Protein AF-M9RCE3-F1 (afdb_monomer_lite)

Foldseek 3Di:
DDPDDPPPDDDQPLVVVVVCVVVVPDDPPQPQPVVDDNCLLQVQQLLLLQCLPVNLQDPSVPDDPVRSSRSSSNSNVQPSVDLVSLLVSLVVQQVPQPDDDPDDDPCSRNPVVCVCLVPCCVPDNSPPSSVSSVVSRVVD

Structure (mmCIF, N/CA/C/O backbone):
data_AF-M9RCE3-F1
#
_entry.id   AF-M9RCE3-F1
#
loop_
_atom_site.group_PDB
_atom_site.id
_atom_site.type_symbol
_atom_site.label_atom_id
_atom_site.label_alt_id
_atom_site.label_comp_id
_atom_site.label_asym_id
_atom_site.label_entity_id
_atom_site.label_seq_id
_atom_site.pdbx_PDB_ins_code
_atom_site.Cartn_x
_atom_site.Cartn_y
_atom_site.Cartn_z
_atom_site.occupancy
_atom_site.B_iso_or_equiv
_atom_site.auth_seq_id
_atom_site.auth_comp_id
_atom_site.auth_asym_id
_atom_site.auth_atom_id
_atom_site.pdbx_PDB_model_num
ATOM 1 N N . MET A 1 1 ? 9.556 34.150 16.321 1.00 40.72 1 MET A N 1
ATOM 2 C CA . MET A 1 1 ? 8.453 33.804 15.402 1.00 40.72 1 MET A CA 1
ATOM 3 C C . MET A 1 1 ? 9.074 33.419 14.076 1.00 40.72 1 MET A C 1
ATOM 5 O O . MET A 1 1 ? 9.925 34.165 13.617 1.00 40.72 1 MET A O 1
ATOM 9 N N . ALA A 1 2 ? 8.630 32.278 13.542 1.00 43.56 2 ALA A N 1
ATOM 10 C CA . ALA A 1 2 ? 8.939 31.697 12.234 1.00 43.56 2 ALA A CA 1
ATOM 11 C C . ALA A 1 2 ? 10.396 31.255 11.980 1.00 43.56 2 ALA A C 1
ATOM 13 O O . ALA A 1 2 ? 11.145 31.927 11.281 1.00 43.56 2 ALA A O 1
ATOM 14 N N . GLU A 1 3 ? 10.754 30.064 12.472 1.00 39.47 3 GLU A N 1
ATOM 15 C CA . GLU A 1 3 ? 11.666 29.188 11.723 1.00 39.47 3 GLU A CA 1
ATOM 16 C C . GLU A 1 3 ? 10.846 28.554 10.592 1.00 39.47 3 GLU A C 1
ATOM 18 O O . GLU A 1 3 ? 10.012 27.674 10.821 1.00 39.47 3 GLU A O 1
ATOM 23 N N . GLY A 1 4 ? 11.012 29.091 9.383 1.00 43.19 4 GLY A N 1
ATOM 24 C CA . GLY A 1 4 ? 10.560 28.450 8.155 1.00 43.19 4 GLY A CA 1
ATOM 25 C C . GLY A 1 4 ? 11.383 27.186 7.950 1.00 43.19 4 GLY A C 1
ATOM 26 O O . GLY A 1 4 ? 12.608 27.240 7.901 1.00 43.19 4 GLY A O 1
ATOM 27 N N . ARG A 1 5 ? 10.705 26.040 7.918 1.00 46.06 5 ARG A N 1
ATOM 28 C CA . ARG A 1 5 ? 11.307 24.745 7.619 1.00 46.06 5 ARG A CA 1
ATOM 29 C C . ARG A 1 5 ? 11.669 24.705 6.137 1.00 46.06 5 ARG A C 1
ATOM 31 O O . ARG A 1 5 ? 10.815 24.398 5.313 1.00 46.06 5 ARG A O 1
ATOM 38 N N . ASP A 1 6 ? 12.930 24.969 5.830 1.00 41.44 6 ASP A N 1
ATOM 39 C CA . ASP A 1 6 ? 13.546 24.599 4.558 1.00 41.44 6 ASP A CA 1
ATOM 40 C C . ASP A 1 6 ? 13.702 23.068 4.516 1.00 41.44 6 ASP A C 1
ATOM 42 O O . ASP A 1 6 ? 14.731 22.508 4.889 1.00 41.44 6 ASP A O 1
ATOM 46 N N . ALA A 1 7 ? 12.636 22.375 4.118 1.00 48.53 7 ALA A N 1
ATOM 47 C CA . ALA A 1 7 ? 12.685 20.982 3.665 1.00 48.53 7 ALA A CA 1
ATOM 48 C C . ALA A 1 7 ? 12.291 20.862 2.176 1.00 48.53 7 ALA A C 1
ATOM 50 O O . ALA A 1 7 ? 12.003 19.774 1.690 1.00 48.53 7 ALA A O 1
ATOM 51 N N . GLU A 1 8 ? 12.288 21.975 1.436 1.00 51.09 8 GLU A N 1
ATOM 52 C CA . GLU A 1 8 ? 12.125 22.005 -0.021 1.00 51.09 8 GLU A CA 1
ATOM 53 C C . GLU A 1 8 ? 13.481 21.743 -0.691 1.00 51.09 8 GLU A C 1
ATOM 55 O O . GLU A 1 8 ? 14.318 22.638 -0.789 1.00 51.09 8 GLU A O 1
ATOM 60 N N . GLY A 1 9 ? 13.729 20.516 -1.158 1.00 57.34 9 GLY A N 1
ATOM 61 C CA . GLY A 1 9 ? 14.844 20.285 -2.088 1.00 57.34 9 GLY A CA 1
ATOM 62 C C . GLY A 1 9 ? 15.368 18.859 -2.217 1.00 57.34 9 GLY A C 1
ATOM 63 O O . GLY A 1 9 ? 16.069 18.570 -3.185 1.00 57.34 9 GLY A O 1
ATOM 64 N N . ALA A 1 10 ? 15.045 17.954 -1.292 1.00 74.25 10 ALA A N 1
ATOM 65 C CA . ALA A 1 10 ? 15.388 16.545 -1.458 1.00 74.25 10 ALA A CA 1
ATOM 66 C C . ALA A 1 10 ? 14.311 15.853 -2.302 1.00 74.25 10 ALA A C 1
ATOM 68 O O . ALA A 1 10 ? 13.130 15.901 -1.967 1.00 74.25 10 ALA A O 1
ATOM 69 N N . MET A 1 11 ? 14.720 15.219 -3.402 1.00 83.94 11 MET A N 1
ATOM 70 C CA . MET A 1 11 ? 13.821 14.390 -4.203 1.00 83.94 11 MET A CA 1
ATOM 71 C C . MET A 1 11 ? 13.234 13.270 -3.324 1.00 83.94 11 MET A C 1
ATOM 73 O O . MET A 1 11 ? 14.015 12.565 -2.681 1.00 83.94 11 MET A O 1
ATOM 77 N N . PRO A 1 12 ? 11.901 13.080 -3.312 1.00 93.69 12 PRO A N 1
ATOM 78 C CA . PRO A 1 12 ? 11.259 11.960 -2.638 1.00 93.69 12 PRO A CA 1
ATOM 79 C C . PRO A 1 12 ? 11.900 10.613 -2.986 1.00 93.69 12 PRO A C 1
ATOM 81 O O . PRO A 1 12 ? 12.260 10.350 -4.138 1.00 93.69 12 PRO A O 1
ATOM 84 N N . GLU A 1 13 ? 11.999 9.726 -2.001 1.00 93.25 13 GLU A N 1
ATOM 85 C CA . GLU A 1 13 ? 12.669 8.430 -2.157 1.00 93.25 13 GLU A CA 1
ATOM 86 C C . GLU A 1 13 ? 11.939 7.536 -3.169 1.00 93.25 13 GLU A C 1
ATOM 88 O O . GLU A 1 13 ? 12.578 6.801 -3.923 1.00 93.25 13 GLU A O 1
ATOM 93 N N . TYR A 1 14 ? 10.610 7.655 -3.256 1.00 94.69 14 TYR A N 1
ATOM 94 C CA . TYR A 1 14 ? 9.821 6.928 -4.253 1.00 94.69 14 TYR A CA 1
ATOM 95 C C . TYR A 1 14 ? 10.125 7.392 -5.689 1.00 94.69 14 TYR A C 1
ATOM 97 O O . TYR A 1 14 ? 10.139 6.569 -6.602 1.00 94.69 14 TYR A O 1
ATOM 105 N N . LEU A 1 15 ? 10.415 8.687 -5.901 1.00 94.44 15 LEU A N 1
ATOM 106 C CA . LEU A 1 15 ? 10.794 9.216 -7.218 1.00 94.44 15 LEU A CA 1
ATOM 107 C C . LEU A 1 15 ? 12.198 8.775 -7.609 1.00 94.44 15 LEU A C 1
ATOM 109 O O . LEU A 1 15 ? 12.418 8.426 -8.767 1.00 94.44 15 LEU A O 1
ATOM 113 N N . LYS A 1 16 ? 13.126 8.739 -6.647 1.00 91.69 16 LYS A N 1
ATOM 114 C CA . LYS A 1 16 ? 14.465 8.181 -6.860 1.00 91.69 16 LYS A CA 1
ATOM 115 C C . LYS A 1 16 ? 14.379 6.729 -7.329 1.00 91.69 16 LYS A C 1
ATOM 117 O O . LYS A 1 16 ? 14.914 6.383 -8.377 1.00 91.69 16 LYS A O 1
ATOM 122 N N . TRP A 1 17 ? 13.629 5.909 -6.594 1.00 92.50 17 TRP A N 1
ATOM 123 C CA . TRP A 1 17 ? 13.397 4.513 -6.949 1.00 92.50 17 TRP A CA 1
ATOM 124 C C . TRP A 1 17 ? 12.700 4.362 -8.310 1.00 92.50 17 TRP A C 1
ATOM 126 O O . TRP A 1 17 ? 13.087 3.512 -9.110 1.00 92.50 17 TRP A O 1
ATOM 136 N N . LEU A 1 18 ? 11.703 5.202 -8.608 1.00 92.81 18 LEU A N 1
ATOM 137 C CA . LEU A 1 18 ? 10.999 5.181 -9.889 1.00 92.81 18 LEU A CA 1
ATOM 138 C C . LEU A 1 18 ? 11.938 5.496 -11.061 1.00 92.81 18 LEU A C 1
ATOM 140 O O . LEU A 1 18 ? 11.886 4.807 -12.079 1.00 92.81 18 LEU A O 1
ATOM 144 N N . GLN A 1 19 ? 12.801 6.508 -10.921 1.00 91.19 19 GLN A N 1
ATOM 145 C CA . GLN A 1 19 ? 13.816 6.839 -11.924 1.00 91.19 19 GLN A CA 1
ATOM 146 C C . GLN A 1 19 ? 14.749 5.650 -12.157 1.00 91.19 19 GLN A C 1
ATOM 148 O O . GLN A 1 19 ? 14.895 5.205 -13.296 1.00 91.19 19 GLN A O 1
ATOM 153 N N . ASP A 1 20 ? 15.298 5.081 -11.083 1.00 89.50 20 ASP A N 1
ATOM 154 C CA . ASP A 1 20 ? 16.185 3.917 -11.156 1.00 89.50 20 ASP A CA 1
ATOM 155 C C . ASP A 1 20 ? 15.506 2.733 -11.870 1.00 89.50 20 ASP A C 1
ATOM 157 O O . ASP A 1 20 ? 16.111 2.062 -12.713 1.00 89.50 20 ASP A O 1
ATOM 161 N N . ARG A 1 21 ? 14.214 2.509 -11.595 1.00 88.44 21 ARG A N 1
ATOM 162 C CA . ARG A 1 21 ? 13.434 1.410 -12.176 1.00 88.44 21 ARG A CA 1
ATOM 1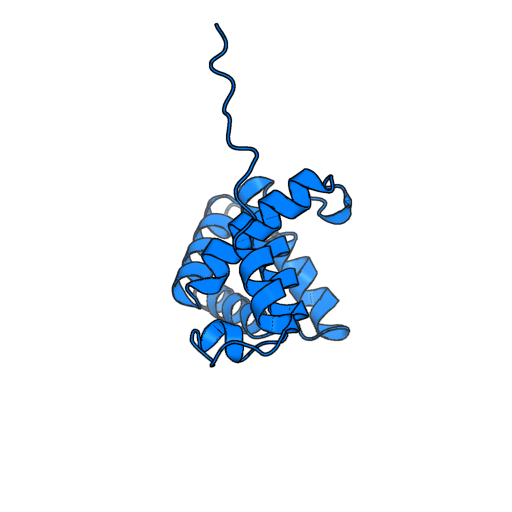63 C C . ARG A 1 21 ? 13.106 1.615 -13.654 1.00 88.44 21 ARG A C 1
ATOM 165 O O . ARG A 1 21 ? 13.149 0.651 -14.414 1.00 88.44 21 ARG A O 1
ATOM 172 N N . VAL A 1 22 ? 12.788 2.841 -14.072 1.00 89.38 22 VAL A N 1
ATOM 173 C CA . VAL A 1 22 ? 12.473 3.177 -15.474 1.00 89.38 22 VAL A CA 1
ATOM 174 C C . VAL A 1 22 ? 13.721 3.152 -16.353 1.00 89.38 22 VAL A C 1
ATOM 176 O O . VAL A 1 22 ? 13.645 2.765 -17.519 1.00 89.38 22 VAL A O 1
ATOM 179 N N . HIS A 1 23 ? 14.875 3.529 -15.804 1.00 85.31 23 HIS A N 1
ATOM 180 C CA . HIS A 1 23 ? 16.140 3.503 -16.534 1.00 85.31 23 HIS A CA 1
ATOM 181 C C . HIS A 1 23 ? 16.756 2.095 -16.647 1.00 85.31 23 HIS A C 1
ATOM 183 O O . HIS A 1 23 ? 17.747 1.942 -17.356 1.00 85.31 23 HIS A O 1
ATOM 189 N N . PHE A 1 24 ? 16.154 1.068 -16.022 1.00 68.06 24 PHE A N 1
ATOM 190 C CA . PHE A 1 24 ? 16.641 -0.324 -15.967 1.00 68.06 24 PHE A CA 1
ATOM 191 C C . PHE A 1 24 ? 18.107 -0.454 -15.513 1.00 68.06 24 PHE A C 1
ATOM 193 O O . PHE A 1 24 ? 18.764 -1.454 -15.799 1.00 68.06 24 PHE A O 1
ATOM 200 N N . ASP A 1 25 ? 18.621 0.559 -14.814 1.00 65.12 25 ASP A N 1
ATOM 201 C CA . ASP A 1 25 ? 20.064 0.768 -14.651 1.00 65.12 25 ASP A CA 1
ATOM 202 C C . ASP A 1 25 ? 20.602 0.197 -13.331 1.00 65.12 25 ASP A C 1
ATOM 204 O O . ASP A 1 25 ? 21.804 0.225 -13.070 1.00 65.12 25 ASP A O 1
ATOM 208 N N . GLN A 1 26 ? 19.722 -0.353 -12.484 1.00 65.06 26 GLN A N 1
ATOM 209 C CA . GLN A 1 26 ? 20.117 -0.947 -11.211 1.00 65.06 26 GLN A CA 1
ATOM 210 C C . GLN A 1 26 ? 19.870 -2.458 -11.142 1.00 65.06 26 GLN A C 1
ATOM 212 O O . GLN A 1 26 ? 18.793 -2.937 -11.510 1.00 65.06 26 GLN A O 1
ATOM 217 N N . PRO A 1 27 ? 20.849 -3.226 -10.621 1.00 63.81 27 PRO A N 1
ATOM 218 C CA . PRO A 1 27 ? 20.635 -4.621 -10.272 1.00 63.81 27 PRO A CA 1
ATOM 219 C C . PRO A 1 27 ? 19.570 -4.729 -9.177 1.00 63.81 27 PRO A C 1
ATOM 221 O O . PRO A 1 27 ? 19.481 -3.858 -8.312 1.00 63.81 27 PRO A O 1
ATOM 224 N N . CYS A 1 28 ? 18.793 -5.815 -9.197 1.00 64.69 28 CYS A N 1
ATOM 225 C CA . CYS A 1 28 ? 17.789 -6.102 -8.176 1.00 64.69 28 CYS A CA 1
ATOM 226 C C . CYS A 1 28 ? 18.435 -6.093 -6.780 1.00 64.69 28 CYS A C 1
ATOM 228 O O . CYS A 1 28 ? 19.174 -7.015 -6.428 1.00 64.69 28 CYS A O 1
ATOM 230 N N . THR A 1 29 ? 18.208 -5.030 -6.009 1.00 74.75 29 THR A N 1
ATOM 231 C CA . THR A 1 29 ? 18.797 -4.832 -4.675 1.00 74.75 29 THR A CA 1
ATOM 232 C C . THR A 1 29 ? 17.776 -5.025 -3.562 1.00 74.75 29 THR A C 1
ATOM 234 O O . THR A 1 29 ? 18.161 -5.269 -2.419 1.00 74.75 29 THR A O 1
ATOM 237 N N . ASN A 1 30 ? 16.481 -4.983 -3.885 1.00 83.69 30 ASN A N 1
ATOM 238 C CA . ASN A 1 30 ? 15.397 -5.163 -2.936 1.00 83.69 30 ASN A CA 1
ATOM 239 C C . ASN A 1 30 ? 14.398 -6.166 -3.514 1.00 83.69 30 ASN A C 1
ATOM 241 O O . ASN A 1 30 ? 13.459 -5.794 -4.212 1.00 83.69 30 ASN A O 1
ATOM 245 N N . TYR A 1 31 ? 14.575 -7.443 -3.167 1.00 87.31 31 TYR A N 1
ATOM 246 C CA . TYR A 1 31 ? 13.733 -8.544 -3.648 1.00 87.31 31 TYR A CA 1
ATOM 247 C C . TYR A 1 31 ? 12.230 -8.322 -3.435 1.00 87.31 31 TYR A C 1
ATOM 249 O O . TYR A 1 31 ? 11.430 -8.829 -4.220 1.00 87.31 31 TYR A O 1
ATOM 257 N N . TRP A 1 32 ? 11.846 -7.568 -2.402 1.00 92.88 32 TRP A N 1
ATOM 258 C CA . TRP A 1 32 ? 10.451 -7.226 -2.159 1.00 92.88 32 TRP A CA 1
ATOM 259 C C . TRP A 1 32 ? 9.903 -6.288 -3.241 1.00 92.88 32 TRP A C 1
ATOM 261 O O . TRP A 1 32 ? 8.878 -6.595 -3.848 1.00 92.88 32 TRP A O 1
ATOM 271 N N . LEU A 1 33 ? 10.589 -5.178 -3.525 1.00 92.88 33 LEU A N 1
ATOM 272 C CA . LEU A 1 33 ? 10.177 -4.234 -4.573 1.00 92.88 33 LEU A CA 1
ATOM 273 C C . LEU A 1 33 ? 10.402 -4.799 -5.981 1.00 92.88 33 LEU A C 1
ATOM 275 O O . LEU A 1 33 ? 9.615 -4.552 -6.892 1.00 92.88 33 LEU A O 1
ATOM 279 N N . ASP A 1 34 ? 11.469 -5.575 -6.164 1.00 90.06 34 ASP A N 1
ATOM 280 C CA . ASP A 1 34 ? 11.869 -6.119 -7.458 1.00 90.06 34 ASP A CA 1
ATOM 281 C C . ASP A 1 34 ? 10.909 -7.188 -7.987 1.00 90.06 34 ASP A C 1
ATOM 283 O O . ASP A 1 34 ? 10.816 -7.366 -9.203 1.00 90.06 34 ASP A O 1
ATOM 287 N N . GLY A 1 35 ? 10.183 -7.868 -7.095 1.00 90.12 35 GLY A N 1
ATOM 288 C CA . GLY A 1 35 ? 9.158 -8.857 -7.433 1.00 90.12 35 GLY A CA 1
ATOM 289 C C . GLY A 1 35 ? 7.814 -8.265 -7.869 1.00 90.12 35 GLY A C 1
ATOM 290 O O . GLY A 1 35 ? 6.872 -9.022 -8.092 1.00 90.12 35 GLY A O 1
ATOM 291 N N . GLN A 1 36 ? 7.706 -6.938 -7.965 1.00 92.44 36 GLN A N 1
ATOM 292 C CA . GLN A 1 36 ? 6.450 -6.225 -8.192 1.00 92.44 36 GLN A CA 1
ATOM 293 C C . GLN A 1 36 ? 6.551 -5.253 -9.370 1.00 92.44 36 GLN A C 1
ATOM 295 O O . GLN A 1 36 ? 7.638 -4.806 -9.760 1.00 92.44 36 GLN A O 1
ATOM 300 N N . THR A 1 37 ? 5.403 -4.915 -9.958 1.00 92.31 37 THR A N 1
ATOM 301 C CA . THR A 1 37 ? 5.338 -3.880 -10.997 1.00 92.31 37 THR A CA 1
ATOM 302 C C . THR A 1 37 ? 5.478 -2.486 -10.384 1.00 92.31 37 THR A C 1
ATOM 304 O O . THR A 1 37 ? 5.208 -2.273 -9.201 1.00 92.31 37 THR A O 1
ATOM 307 N N . ILE A 1 38 ? 5.863 -1.503 -11.207 1.00 92.94 38 ILE A N 1
ATOM 308 C CA . ILE A 1 38 ? 5.920 -0.098 -10.776 1.00 92.94 38 ILE A CA 1
ATOM 309 C C . ILE A 1 38 ? 4.560 0.363 -10.237 1.00 92.94 38 ILE A C 1
ATOM 311 O O . ILE A 1 38 ? 4.486 0.993 -9.186 1.00 92.94 38 ILE A O 1
ATOM 315 N N . GLU A 1 39 ? 3.486 0.009 -10.942 1.00 91.81 39 GLU A N 1
ATOM 316 C CA . GLU A 1 39 ? 2.119 0.368 -10.569 1.00 91.81 39 GLU A CA 1
ATOM 317 C C . GLU A 1 39 ? 1.715 -0.225 -9.213 1.00 91.81 39 GLU A C 1
ATOM 319 O O . GLU A 1 39 ? 1.138 0.486 -8.397 1.00 91.81 39 GLU A O 1
ATOM 324 N N . GLN A 1 40 ? 2.074 -1.484 -8.935 1.00 93.75 40 GLN A N 1
ATOM 325 C CA . GLN A 1 40 ? 1.786 -2.136 -7.652 1.00 93.75 40 GLN A CA 1
ATOM 326 C C . GLN A 1 40 ? 2.449 -1.409 -6.483 1.00 93.75 40 GLN A C 1
ATOM 328 O O . GLN A 1 40 ? 1.784 -1.076 -5.503 1.00 93.75 40 GLN A O 1
ATOM 333 N N . VAL A 1 41 ? 3.743 -1.110 -6.611 1.00 95.00 41 VAL A N 1
ATOM 334 C CA . VAL A 1 41 ? 4.506 -0.425 -5.563 1.00 95.00 41 VAL A CA 1
ATOM 335 C C . VAL A 1 41 ? 3.965 0.983 -5.330 1.00 95.00 41 VAL A C 1
ATOM 337 O O . VAL A 1 41 ? 3.727 1.354 -4.182 1.00 95.00 41 VAL A O 1
ATOM 340 N N . LEU A 1 42 ? 3.744 1.767 -6.391 1.00 94.69 42 LEU A N 1
ATOM 341 C CA . LEU A 1 42 ? 3.268 3.146 -6.254 1.00 94.69 42 LEU A CA 1
ATOM 342 C C . LEU A 1 42 ? 1.845 3.204 -5.696 1.00 94.69 42 LEU A C 1
ATOM 344 O O . LEU A 1 42 ? 1.602 3.964 -4.763 1.00 94.69 42 LEU A O 1
ATOM 348 N N . ALA A 1 43 ? 0.930 2.369 -6.195 1.00 93.12 43 ALA A N 1
ATOM 349 C CA . ALA A 1 43 ? -0.446 2.349 -5.709 1.00 93.12 43 ALA A CA 1
ATOM 350 C C . ALA A 1 43 ? -0.517 1.902 -4.242 1.00 93.12 43 ALA A C 1
ATOM 352 O O . ALA A 1 43 ? -1.213 2.525 -3.444 1.00 93.12 43 ALA A O 1
ATOM 353 N N . ALA A 1 44 ? 0.234 0.865 -3.854 1.00 94.62 44 ALA A N 1
ATOM 354 C CA . ALA A 1 44 ? 0.300 0.431 -2.461 1.00 94.62 44 ALA A CA 1
ATOM 355 C C . ALA A 1 44 ? 0.891 1.515 -1.548 1.00 94.62 44 ALA A C 1
ATOM 357 O O . ALA A 1 44 ? 0.366 1.745 -0.459 1.00 94.62 44 ALA A O 1
ATOM 358 N N . SER A 1 45 ? 1.938 2.204 -2.009 1.00 96.44 45 SER A N 1
ATOM 359 C CA . SER A 1 45 ? 2.586 3.302 -1.285 1.00 96.44 45 SER A CA 1
ATOM 360 C C . SER A 1 45 ? 1.634 4.480 -1.078 1.00 96.44 45 SER A C 1
ATOM 362 O O . SER A 1 45 ? 1.422 4.906 0.054 1.00 96.44 45 SER A O 1
ATOM 364 N N . GLU A 1 46 ? 0.991 4.964 -2.142 1.00 95.19 46 GLU A N 1
ATOM 365 C CA . GLU A 1 46 ? 0.005 6.048 -2.063 1.00 95.19 46 GLU A CA 1
ATOM 366 C C . GLU A 1 46 ? -1.129 5.692 -1.092 1.00 95.19 46 GLU A C 1
ATOM 368 O O . GLU A 1 46 ? -1.476 6.479 -0.212 1.00 95.19 46 GLU A O 1
ATOM 373 N N . MET A 1 47 ? -1.668 4.475 -1.201 1.00 93.31 47 MET A N 1
ATOM 374 C CA . MET A 1 47 ? -2.768 4.005 -0.360 1.00 93.31 47 MET A CA 1
ATOM 375 C C . MET A 1 47 ? -2.380 3.889 1.116 1.00 93.31 47 MET A C 1
ATOM 377 O O . MET A 1 47 ? -3.157 4.319 1.972 1.00 93.31 47 MET A O 1
ATOM 381 N N . LEU A 1 48 ? -1.206 3.323 1.428 1.00 94.56 48 LEU A N 1
ATOM 382 C CA . LEU A 1 48 ? -0.722 3.218 2.808 1.00 94.56 48 LEU A CA 1
ATOM 383 C C . LEU A 1 48 ? -0.543 4.603 3.421 1.00 94.56 48 LEU A C 1
ATOM 385 O O . LEU A 1 48 ? -1.106 4.885 4.478 1.00 94.56 48 LEU A O 1
ATOM 389 N N . GLY A 1 49 ? 0.218 5.469 2.752 1.00 95.94 49 GLY A N 1
ATOM 390 C CA . GLY A 1 49 ? 0.545 6.778 3.300 1.00 95.94 49 GLY A CA 1
ATOM 391 C C . GLY A 1 49 ? -0.677 7.679 3.413 1.00 95.94 49 GLY A C 1
ATOM 392 O O . GLY A 1 49 ? -0.860 8.318 4.442 1.00 95.94 49 GLY A O 1
ATOM 393 N N . ALA A 1 50 ? -1.586 7.660 2.431 1.00 94.88 50 ALA A N 1
ATOM 394 C CA . ALA A 1 50 ? -2.806 8.463 2.492 1.00 94.88 50 ALA A CA 1
ATOM 395 C C . ALA A 1 50 ? -3.671 8.087 3.700 1.00 94.88 50 ALA A C 1
ATOM 397 O O . ALA A 1 50 ? -4.267 8.954 4.338 1.00 94.88 50 ALA A O 1
ATOM 398 N N . ILE A 1 51 ? -3.751 6.796 4.023 1.00 93.25 51 ILE A N 1
ATOM 399 C CA . ILE A 1 51 ? -4.554 6.307 5.143 1.00 93.25 51 ILE A CA 1
ATOM 400 C C . ILE A 1 51 ? -3.876 6.573 6.485 1.00 93.25 51 ILE A C 1
ATOM 402 O O . ILE A 1 51 ? -4.570 6.923 7.439 1.00 93.25 51 ILE A O 1
ATOM 406 N N . LEU A 1 52 ? -2.554 6.437 6.563 1.00 92.50 52 LEU A N 1
ATOM 407 C CA . LEU A 1 52 ? -1.799 6.747 7.775 1.00 92.50 52 LEU A CA 1
ATOM 408 C C . LEU A 1 52 ? -1.840 8.248 8.098 1.00 92.50 52 LEU A C 1
ATOM 410 O O . LEU A 1 52 ? -2.076 8.612 9.246 1.00 92.50 52 LEU A O 1
ATOM 414 N N . GLU A 1 53 ? -1.710 9.109 7.088 1.00 94.12 53 GLU A N 1
ATOM 415 C CA . GLU A 1 53 ? -1.657 10.566 7.272 1.00 94.12 53 GLU A CA 1
ATOM 416 C C . GLU A 1 53 ? -3.035 11.222 7.414 1.00 94.12 53 GLU A C 1
ATOM 418 O O . GLU A 1 53 ? -3.210 12.190 8.157 1.00 94.12 53 GLU A O 1
ATOM 423 N N . HIS A 1 54 ? -4.036 10.734 6.679 1.00 91.12 54 HIS A N 1
ATOM 424 C CA . HIS A 1 54 ? -5.351 11.383 6.588 1.00 91.12 54 HIS A CA 1
ATOM 425 C C . HIS A 1 54 ? -6.496 10.529 7.148 1.00 91.12 54 HIS A C 1
ATOM 427 O O . HIS A 1 54 ? -7.656 10.953 7.135 1.00 91.12 54 HIS A O 1
ATOM 433 N N . GLY A 1 55 ? -6.179 9.342 7.665 1.00 87.12 55 GLY A N 1
ATOM 434 C CA . GLY A 1 55 ? -7.114 8.417 8.289 1.00 87.12 55 GLY A CA 1
ATOM 435 C C . GLY A 1 55 ? -7.812 7.475 7.305 1.00 87.12 55 GLY A C 1
ATOM 436 O O . GLY A 1 55 ? -7.965 7.736 6.113 1.00 87.12 55 GLY A O 1
ATOM 437 N N . HIS A 1 56 ? -8.338 6.370 7.832 1.00 84.31 56 HIS A N 1
ATOM 438 C CA . HIS A 1 56 ? -8.932 5.275 7.052 1.00 84.31 56 HIS A CA 1
ATOM 439 C C . HIS A 1 56 ? -10.206 5.634 6.257 1.00 84.31 56 HIS A C 1
ATOM 441 O O . HIS A 1 56 ? -10.686 4.818 5.468 1.00 84.31 56 HIS A O 1
ATOM 447 N N . GLN A 1 57 ? -10.779 6.830 6.443 1.00 84.31 57 GLN A N 1
ATOM 448 C CA . GLN A 1 57 ? -11.917 7.335 5.658 1.00 84.31 57 GLN A CA 1
ATOM 449 C C . GLN A 1 57 ? -11.515 8.348 4.572 1.00 84.31 57 GLN A C 1
ATOM 451 O O . GLN A 1 57 ? -12.397 8.899 3.907 1.00 84.31 57 GLN A O 1
ATOM 456 N N . VAL A 1 58 ? -10.214 8.595 4.377 1.00 88.56 58 VAL A N 1
ATOM 457 C CA . VAL A 1 58 ? -9.703 9.593 3.431 1.00 88.56 58 VAL A CA 1
ATOM 458 C C . VAL A 1 58 ? -10.309 9.434 2.033 1.00 88.56 58 VAL A C 1
ATOM 460 O O . VAL A 1 58 ? -10.371 8.355 1.440 1.00 88.56 58 VAL A O 1
ATOM 463 N N . ALA A 1 59 ? -10.757 10.548 1.461 1.00 88.25 59 ALA A N 1
ATOM 464 C CA . ALA A 1 59 ? -11.151 10.593 0.064 1.00 88.25 59 ALA A CA 1
ATOM 465 C C . ALA A 1 59 ? -9.900 10.805 -0.798 1.00 88.25 59 ALA A C 1
ATOM 467 O O . ALA A 1 59 ? -9.613 11.933 -1.176 1.00 88.25 59 ALA A O 1
ATOM 468 N N . ILE A 1 60 ? -9.178 9.726 -1.116 1.00 85.00 60 ILE A N 1
ATOM 469 C CA . ILE A 1 60 ? -7.870 9.764 -1.811 1.00 85.00 60 ILE A CA 1
ATOM 470 C C . ILE A 1 60 ? -7.917 10.614 -3.089 1.00 85.00 60 ILE A C 1
ATOM 472 O O . ILE A 1 60 ? -7.089 11.487 -3.297 1.00 85.00 60 ILE A O 1
ATOM 476 N N . ARG A 1 61 ? -8.993 10.496 -3.878 1.00 86.25 61 ARG A N 1
ATOM 477 C CA . ARG A 1 61 ? -9.212 11.298 -5.101 1.00 86.25 61 ARG A CA 1
ATOM 478 C C . ARG A 1 61 ? -9.383 12.809 -4.878 1.00 86.25 61 ARG A C 1
ATOM 480 O O . ARG A 1 61 ? -9.539 13.543 -5.848 1.00 86.25 61 ARG A O 1
ATOM 487 N N . LYS A 1 62 ? -9.478 13.262 -3.628 1.00 90.75 62 LYS A N 1
ATOM 488 C CA . LYS A 1 62 ? -9.607 14.675 -3.246 1.00 90.75 62 LYS A CA 1
ATOM 489 C C . LYS A 1 62 ? -8.321 15.241 -2.643 1.00 90.75 62 LYS A C 1
ATOM 491 O O . LYS A 1 62 ? -8.326 16.417 -2.285 1.00 90.75 62 LYS A O 1
ATOM 496 N N . LEU A 1 63 ? -7.269 14.434 -2.502 1.00 91.31 63 LEU A N 1
ATOM 497 C CA . LEU A 1 63 ? -5.965 14.927 -2.075 1.00 91.31 63 LEU A CA 1
ATOM 498 C C . LEU A 1 63 ? -5.406 15.877 -3.137 1.00 91.31 63 LEU A C 1
ATOM 500 O O . LEU A 1 63 ? -5.592 15.674 -4.340 1.00 91.31 63 LEU A O 1
ATOM 504 N N . SER A 1 64 ? -4.744 16.944 -2.693 1.00 95.31 64 SER A N 1
ATOM 505 C CA . SER A 1 64 ? -3.970 17.790 -3.596 1.00 95.31 64 SER A CA 1
ATOM 506 C C . SER A 1 64 ? -2.788 16.996 -4.175 1.00 95.31 64 SER A C 1
ATOM 508 O O . SER A 1 64 ? -2.374 15.989 -3.592 1.00 95.31 64 SER A O 1
ATOM 510 N N . PRO A 1 65 ? -2.178 17.459 -5.279 1.00 93.25 65 PRO A N 1
ATOM 511 C CA . PRO A 1 65 ? -0.958 16.841 -5.797 1.00 93.25 65 PRO A CA 1
ATOM 512 C C . PRO A 1 65 ? 0.160 16.758 -4.748 1.00 93.25 65 PRO A C 1
ATOM 514 O O . PRO A 1 65 ? 0.787 15.717 -4.615 1.00 93.25 65 PRO A O 1
ATOM 517 N N . SER A 1 66 ? 0.342 17.810 -3.941 1.00 93.19 66 SER A N 1
ATOM 518 C CA . SER A 1 66 ? 1.339 17.829 -2.862 1.00 93.19 66 SER A CA 1
ATOM 519 C C . SER A 1 66 ? 1.026 16.844 -1.733 1.00 93.19 66 SER A C 1
ATOM 521 O O . SER A 1 66 ? 1.924 16.175 -1.241 1.00 93.19 66 SER A O 1
ATOM 523 N N . GLN A 1 67 ? -0.244 16.711 -1.340 1.00 94.62 67 GLN A N 1
ATOM 524 C CA . GLN A 1 67 ? -0.661 15.717 -0.346 1.00 94.62 67 GLN A CA 1
ATOM 525 C C . GLN A 1 67 ? -0.478 14.294 -0.870 1.00 94.62 67 GLN A C 1
ATOM 527 O O . GLN A 1 67 ? -0.086 13.411 -0.121 1.00 94.62 67 GLN A O 1
ATOM 532 N N . THR A 1 68 ? -0.750 14.081 -2.157 1.00 94.88 68 THR A N 1
ATOM 533 C CA . THR A 1 68 ? -0.577 12.778 -2.805 1.00 94.88 68 THR A CA 1
ATOM 534 C C . THR A 1 68 ? 0.899 12.402 -2.878 1.00 94.88 68 THR A C 1
ATOM 536 O O . THR A 1 68 ? 1.251 11.272 -2.558 1.00 94.88 68 THR A O 1
ATOM 539 N N . GLU A 1 69 ? 1.773 13.340 -3.248 1.00 95.44 69 GLU A N 1
ATOM 540 C CA . GLU A 1 69 ? 3.224 13.133 -3.265 1.00 95.44 69 GLU A CA 1
ATOM 541 C C . GLU A 1 69 ? 3.772 12.809 -1.872 1.00 95.44 69 GLU A C 1
ATOM 543 O O . GLU A 1 69 ? 4.502 11.829 -1.721 1.00 95.44 69 GLU A O 1
ATOM 548 N N . GLU A 1 70 ? 3.371 13.574 -0.854 1.00 95.56 70 GLU A N 1
ATOM 549 C CA . GLU A 1 70 ? 3.798 13.341 0.528 1.00 95.56 70 GLU A CA 1
ATOM 550 C C . GLU A 1 70 ? 3.317 11.976 1.035 1.00 95.56 70 GLU A C 1
ATOM 552 O O . GLU A 1 70 ? 4.114 11.167 1.509 1.00 95.56 70 GLU A O 1
ATOM 557 N N . ALA A 1 71 ? 2.031 11.667 0.841 1.00 96.06 71 ALA A N 1
ATOM 558 C CA . ALA A 1 71 ? 1.459 10.367 1.171 1.00 96.06 71 ALA A CA 1
ATOM 559 C C . ALA A 1 71 ? 2.194 9.227 0.452 1.00 96.06 71 ALA A C 1
ATOM 561 O O . ALA A 1 71 ? 2.549 8.226 1.070 1.00 96.06 71 ALA A O 1
ATOM 562 N N . THR A 1 72 ? 2.481 9.382 -0.840 1.00 96.69 72 THR A N 1
ATOM 563 C CA . THR A 1 72 ? 3.208 8.369 -1.615 1.00 96.69 72 THR A CA 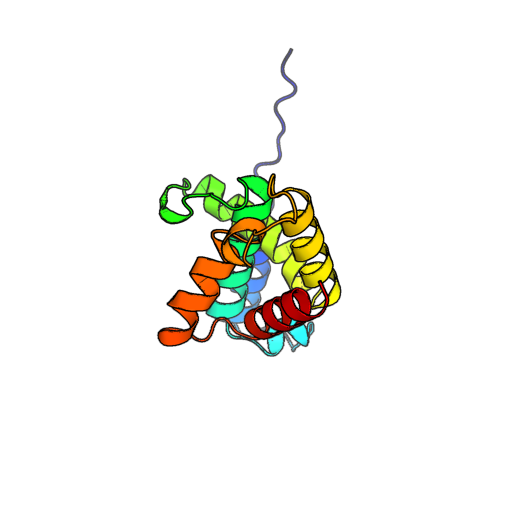1
ATOM 564 C C . THR A 1 72 ? 4.609 8.161 -1.062 1.00 96.69 72 THR A C 1
ATOM 566 O O . THR A 1 72 ? 5.032 7.020 -0.900 1.00 96.69 72 THR A O 1
ATOM 569 N N . ASN A 1 73 ? 5.320 9.235 -0.717 1.00 97.25 73 ASN A N 1
ATOM 570 C CA . ASN A 1 73 ? 6.654 9.140 -0.141 1.00 97.25 73 ASN A CA 1
ATOM 571 C C . ASN A 1 73 ? 6.639 8.435 1.223 1.00 97.25 73 ASN A C 1
ATOM 573 O O . ASN A 1 73 ? 7.406 7.496 1.430 1.00 97.25 73 ASN A O 1
ATOM 577 N N . ILE A 1 74 ? 5.730 8.823 2.122 1.00 96.62 74 ILE A N 1
ATOM 578 C CA . ILE A 1 74 ? 5.570 8.199 3.443 1.00 96.62 74 ILE A CA 1
ATOM 579 C C . ILE A 1 74 ? 5.248 6.712 3.306 1.00 96.62 74 ILE A C 1
ATOM 581 O O . ILE A 1 74 ? 5.914 5.866 3.905 1.00 96.62 74 ILE A O 1
ATOM 585 N N . GLY A 1 75 ? 4.252 6.372 2.489 1.00 97.06 75 GLY A N 1
ATOM 586 C CA . GLY A 1 75 ? 3.868 4.982 2.301 1.00 97.06 75 GLY A CA 1
ATOM 587 C C . GLY A 1 75 ? 4.949 4.163 1.603 1.00 97.06 75 GLY A C 1
ATOM 588 O O . GLY A 1 75 ? 5.146 3.011 1.971 1.00 97.06 75 GLY A O 1
ATOM 589 N N . PHE A 1 76 ? 5.714 4.749 0.679 1.00 97.31 76 PHE A N 1
ATOM 590 C CA . PHE A 1 76 ? 6.837 4.078 0.021 1.00 97.31 76 PHE A CA 1
ATOM 591 C C . PHE A 1 76 ? 7.966 3.747 0.999 1.00 97.31 76 PHE A C 1
ATOM 593 O O . PHE A 1 76 ? 8.520 2.648 0.949 1.00 97.31 76 PHE A O 1
ATOM 600 N N . LEU A 1 77 ? 8.288 4.668 1.913 1.00 96.56 77 LEU A N 1
ATOM 601 C CA . LEU A 1 77 ? 9.289 4.446 2.959 1.00 96.56 77 LEU A CA 1
ATOM 602 C C . LEU A 1 77 ? 8.932 3.273 3.873 1.00 96.56 77 LEU A C 1
ATOM 604 O O . LEU A 1 77 ? 9.834 2.594 4.345 1.00 96.56 77 LEU A O 1
ATOM 608 N N . ILE A 1 78 ? 7.644 3.014 4.092 1.00 96.75 78 ILE A N 1
ATOM 609 C CA . IL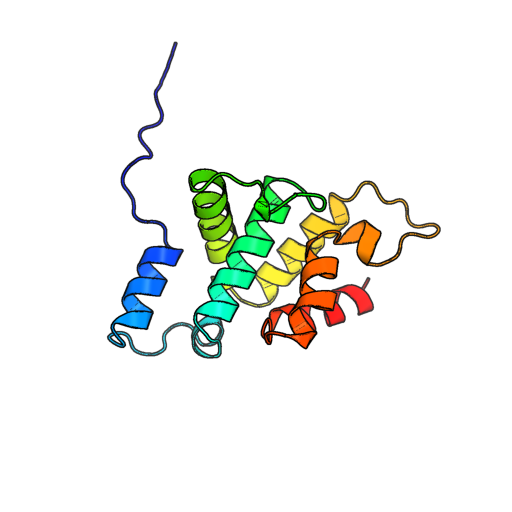E A 1 78 ? 7.167 1.835 4.824 1.00 96.75 78 ILE A CA 1
ATOM 610 C C . ILE A 1 78 ? 7.194 0.610 3.907 1.00 96.75 78 ILE A C 1
ATOM 612 O O . ILE A 1 78 ? 7.725 -0.440 4.259 1.00 96.75 78 ILE A O 1
ATOM 616 N N . TYR A 1 79 ? 6.640 0.748 2.703 1.00 96.50 79 TYR A N 1
ATOM 617 C CA . TYR A 1 79 ? 6.448 -0.356 1.774 1.00 96.50 79 TYR A CA 1
ATOM 618 C C . TYR A 1 79 ? 7.765 -1.005 1.349 1.00 96.50 79 TYR A C 1
ATOM 620 O O . TYR A 1 79 ? 7.827 -2.223 1.207 1.00 96.50 79 TYR A O 1
ATOM 628 N N . ARG A 1 80 ? 8.835 -0.220 1.175 1.00 95.31 80 ARG A N 1
ATOM 629 C CA . ARG A 1 80 ? 10.158 -0.723 0.777 1.00 95.31 80 ARG A CA 1
ATOM 630 C C . ARG A 1 80 ? 10.818 -1.632 1.814 1.00 95.31 80 ARG A C 1
ATOM 632 O O . ARG A 1 80 ? 11.658 -2.443 1.430 1.00 95.31 80 ARG A O 1
ATOM 639 N N . GLU A 1 81 ? 10.443 -1.509 3.087 1.00 95.31 81 GLU A N 1
ATOM 640 C CA . GLU A 1 81 ? 10.967 -2.337 4.183 1.00 95.31 81 GLU A CA 1
ATOM 641 C C . GLU A 1 81 ? 10.332 -3.742 4.189 1.00 95.31 81 GLU A C 1
ATOM 643 O O . GLU A 1 81 ? 10.802 -4.652 4.873 1.00 95.31 81 GLU A O 1
ATOM 648 N N . GLY A 1 82 ? 9.291 -3.949 3.375 1.00 94.25 82 GLY A N 1
ATOM 649 C CA . GLY A 1 82 ? 8.683 -5.249 3.124 1.00 94.25 82 GLY A CA 1
ATOM 650 C C . GLY A 1 82 ? 7.583 -5.627 4.111 1.00 94.25 82 GLY A C 1
ATOM 651 O O . GLY A 1 82 ? 7.003 -4.790 4.801 1.00 94.25 82 GLY A O 1
ATOM 652 N N . THR A 1 83 ? 7.270 -6.924 4.145 1.00 93.81 83 THR A N 1
ATOM 653 C CA . THR A 1 83 ? 6.064 -7.469 4.787 1.00 93.81 83 THR A CA 1
ATOM 654 C C . THR A 1 83 ? 5.875 -7.033 6.238 1.00 93.81 83 THR A C 1
ATOM 656 O O . THR A 1 83 ? 4.776 -6.622 6.591 1.00 93.81 83 THR A O 1
ATOM 659 N N . ASN A 1 84 ? 6.924 -7.073 7.065 1.00 93.81 84 ASN A N 1
ATOM 660 C CA . ASN A 1 84 ? 6.803 -6.765 8.495 1.00 93.81 84 ASN A CA 1
ATOM 661 C C . ASN A 1 84 ? 6.367 -5.311 8.735 1.00 93.81 84 ASN A C 1
ATOM 663 O O . ASN A 1 84 ? 5.455 -5.066 9.516 1.00 93.81 84 ASN A O 1
ATOM 667 N N . ALA A 1 85 ? 6.965 -4.353 8.020 1.00 95.56 85 ALA A N 1
ATOM 668 C CA . ALA A 1 85 ? 6.604 -2.942 8.146 1.00 95.56 85 ALA A CA 1
ATOM 669 C C . ALA A 1 85 ? 5.172 -2.670 7.657 1.00 95.56 85 ALA A C 1
ATOM 671 O O . ALA A 1 85 ? 4.466 -1.823 8.202 1.00 95.56 85 ALA A O 1
ATOM 672 N N . ILE A 1 86 ? 4.720 -3.416 6.644 1.00 95.12 86 ILE A N 1
ATOM 673 C CA . ILE A 1 86 ? 3.345 -3.335 6.144 1.00 95.12 86 ILE A CA 1
ATOM 674 C C . ILE A 1 86 ? 2.359 -3.896 7.177 1.00 95.12 86 ILE A C 1
ATOM 676 O O . ILE A 1 86 ? 1.316 -3.284 7.397 1.00 95.12 86 ILE A O 1
ATOM 680 N N . GLU A 1 87 ? 2.672 -5.024 7.823 1.00 94.19 87 GLU A N 1
ATOM 681 C CA . GLU A 1 87 ? 1.848 -5.576 8.908 1.00 94.19 87 GLU A CA 1
ATOM 682 C C . GLU A 1 87 ? 1.753 -4.590 10.085 1.00 94.19 87 GLU A C 1
ATOM 684 O O . GLU A 1 87 ? 0.649 -4.283 10.529 1.00 94.19 87 GLU A O 1
ATOM 689 N N . GLU A 1 88 ? 2.870 -3.993 10.515 1.00 94.56 88 GLU A N 1
ATOM 690 C CA . GLU A 1 88 ? 2.874 -2.962 11.565 1.00 94.56 88 GLU A CA 1
ATOM 691 C C . GLU A 1 88 ? 2.028 -1.736 11.182 1.00 94.56 88 GLU A C 1
ATOM 693 O O . GLU A 1 88 ? 1.268 -1.205 11.997 1.00 94.56 88 GLU A O 1
ATOM 698 N N . ALA A 1 89 ? 2.095 -1.298 9.923 1.00 93.75 89 ALA A N 1
ATOM 699 C CA . ALA A 1 89 ? 1.241 -0.225 9.426 1.00 93.75 89 ALA A CA 1
ATOM 700 C C . ALA A 1 89 ? -0.248 -0.609 9.467 1.00 93.75 89 ALA A C 1
ATOM 702 O O . ALA A 1 89 ? -1.087 0.212 9.843 1.00 93.75 89 ALA A O 1
ATOM 703 N N . MET A 1 90 ? -0.598 -1.853 9.126 1.00 92.12 90 MET A N 1
ATOM 704 C CA . MET A 1 90 ? -1.976 -2.349 9.224 1.00 92.12 90 MET A CA 1
ATOM 705 C C . MET A 1 90 ? -2.473 -2.400 10.671 1.00 92.12 90 MET A C 1
ATOM 707 O O . MET A 1 90 ? -3.633 -2.056 10.919 1.00 92.12 90 MET A O 1
ATOM 711 N N . ASP A 1 91 ? -1.609 -2.755 11.621 1.00 91.38 91 ASP A N 1
ATOM 712 C CA . ASP A 1 91 ? -1.910 -2.697 13.050 1.00 91.38 91 ASP A CA 1
ATOM 713 C C . ASP A 1 91 ? -2.215 -1.267 13.508 1.00 91.38 91 ASP A C 1
ATOM 715 O O . ASP A 1 91 ? -3.228 -1.036 14.174 1.00 91.38 91 ASP A O 1
ATOM 719 N N . ILE A 1 92 ? -1.403 -0.286 13.101 1.00 90.81 92 ILE A N 1
ATOM 720 C CA . ILE A 1 92 ? -1.642 1.135 13.398 1.00 90.81 92 ILE A CA 1
ATOM 721 C C . ILE A 1 92 ? -2.992 1.584 12.823 1.00 90.81 92 ILE A C 1
ATOM 723 O O . ILE A 1 92 ? -3.799 2.205 13.521 1.00 90.81 92 ILE A O 1
ATOM 727 N N . ILE A 1 93 ? -3.284 1.235 11.568 1.00 89.00 93 ILE A N 1
ATOM 728 C CA . ILE A 1 93 ? -4.558 1.574 10.912 1.00 89.00 93 ILE A CA 1
ATOM 729 C C . ILE A 1 93 ? -5.738 0.966 11.676 1.00 89.00 93 ILE A C 1
ATOM 731 O O . ILE A 1 93 ? -6.735 1.642 11.933 1.00 89.00 93 ILE A O 1
ATOM 735 N N . ARG A 1 94 ? -5.626 -0.298 12.091 1.00 85.19 94 ARG A N 1
ATOM 736 C CA . ARG A 1 94 ? -6.670 -0.974 12.863 1.00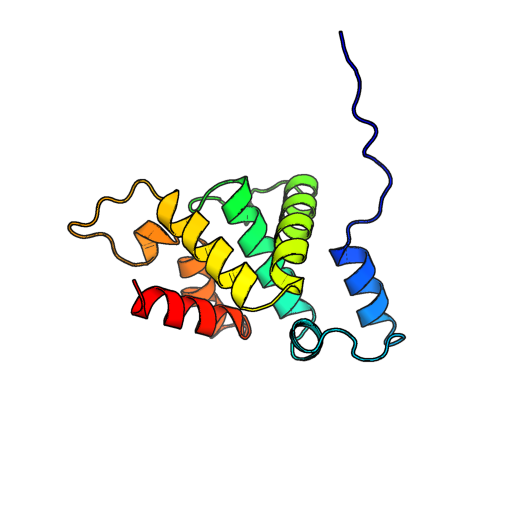 85.19 94 ARG A CA 1
ATOM 737 C C . ARG A 1 94 ? -6.883 -0.319 14.229 1.00 85.19 94 ARG A C 1
ATOM 739 O O . ARG A 1 94 ? -8.030 -0.105 14.614 1.00 85.19 94 ARG A O 1
ATOM 746 N N . GLN A 1 95 ? -5.810 -0.014 14.957 1.00 84.75 95 GLN A N 1
ATOM 747 C CA . GLN A 1 95 ? -5.863 0.552 16.312 1.00 84.75 95 GLN A CA 1
ATOM 748 C C . GLN A 1 95 ? -6.372 1.996 16.339 1.00 84.75 95 GLN A C 1
ATOM 750 O O . GLN A 1 95 ? -6.995 2.417 17.311 1.00 84.75 95 GLN A O 1
ATOM 755 N N . THR A 1 96 ? -6.123 2.753 15.273 1.00 81.31 96 THR A N 1
ATOM 756 C CA . THR A 1 96 ? -6.612 4.132 15.130 1.00 81.31 96 THR A CA 1
ATOM 757 C C . THR A 1 96 ? -8.084 4.204 14.715 1.00 81.31 96 THR A C 1
ATOM 759 O O . THR A 1 96 ? -8.690 5.274 14.799 1.00 81.31 96 THR A O 1
ATOM 762 N N . SER A 1 97 ? -8.694 3.082 14.314 1.00 72.44 97 SER A N 1
ATOM 763 C CA . SER A 1 97 ? -10.125 3.026 14.018 1.00 72.44 97 SER A CA 1
ATOM 764 C C . SER A 1 97 ? -10.961 3.165 15.302 1.00 72.44 97 SER A C 1
ATOM 766 O O . SER A 1 97 ? -10.740 2.434 16.269 1.00 72.44 97 SER A O 1
ATOM 768 N N . PRO A 1 98 ? -11.993 4.033 15.325 1.00 66.94 98 PRO A N 1
ATOM 769 C CA . PRO A 1 98 ? -12.887 4.198 16.476 1.00 66.94 98 PRO A CA 1
ATOM 770 C C . PRO A 1 98 ? -13.858 3.014 16.677 1.00 66.94 98 PRO A C 1
ATOM 772 O O . PRO A 1 98 ? -14.771 3.085 17.501 1.00 66.94 98 PRO A O 1
ATOM 775 N N . ALA A 1 99 ? -13.717 1.942 15.896 1.00 64.06 99 ALA A N 1
ATOM 776 C CA . ALA A 1 99 ? -14.614 0.799 15.889 1.00 64.06 99 ALA A CA 1
ATOM 777 C C . ALA A 1 99 ? -14.494 -0.054 17.163 1.00 64.06 99 ALA A C 1
ATOM 779 O O . ALA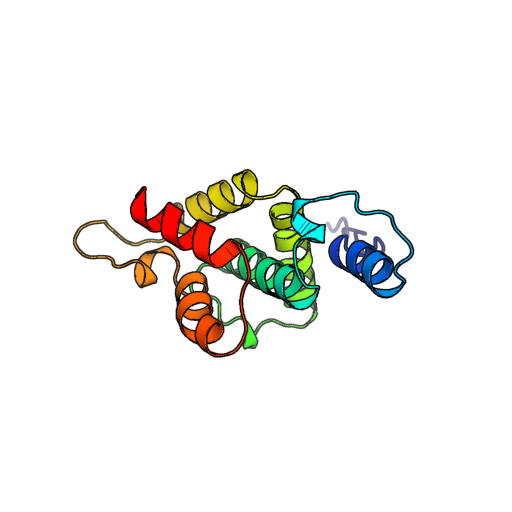 A 1 99 ? -13.457 -0.659 17.436 1.00 64.06 99 ALA A O 1
ATOM 780 N N . THR A 1 100 ? -15.587 -0.176 17.921 1.00 56.31 100 THR A N 1
ATOM 781 C CA . THR A 1 100 ? -15.673 -1.078 19.078 1.00 56.31 100 THR A CA 1
ATOM 782 C C . THR A 1 100 ? -16.205 -2.457 18.671 1.00 56.31 100 THR A C 1
ATOM 784 O O . THR A 1 100 ? -17.126 -2.594 17.865 1.00 56.31 100 THR A O 1
ATOM 787 N N . ALA A 1 101 ? -15.587 -3.499 19.234 1.00 55.25 101 ALA A N 1
ATOM 788 C CA . ALA A 1 101 ? -15.524 -4.874 18.725 1.00 55.25 101 ALA A CA 1
ATOM 789 C C . ALA A 1 101 ? -16.832 -5.695 18.672 1.00 55.25 101 ALA A C 1
ATOM 791 O O . ALA A 1 101 ? -16.781 -6.898 18.441 1.00 55.25 101 ALA A O 1
ATOM 792 N N . VAL A 1 102 ? -18.012 -5.111 18.883 1.00 53.16 102 VAL A N 1
ATOM 793 C CA . VAL A 1 102 ? -19.233 -5.926 19.032 1.00 53.16 102 VAL A CA 1
ATOM 794 C C . VAL A 1 102 ? -19.840 -6.339 17.681 1.00 53.16 102 VAL A C 1
ATOM 796 O O . VAL A 1 102 ? -20.530 -7.353 17.628 1.00 53.16 102 VAL A O 1
ATOM 799 N N . GLN A 1 103 ? -19.563 -5.625 16.576 1.00 51.12 103 GLN A N 1
ATOM 800 C CA . GLN A 1 103 ? -20.094 -5.981 15.240 1.00 51.12 103 GLN A CA 1
ATOM 801 C C . GLN A 1 103 ? -19.405 -5.273 14.049 1.00 51.12 103 GLN A C 1
ATOM 803 O O . GLN A 1 103 ? -20.009 -5.068 12.997 1.00 51.12 103 GLN A O 1
ATOM 808 N N . ALA A 1 104 ? -18.150 -4.854 14.205 1.00 61.22 104 ALA A N 1
ATOM 809 C CA . ALA A 1 104 ? -17.414 -4.127 13.173 1.00 61.22 104 ALA A CA 1
ATOM 810 C C . ALA A 1 104 ? -16.749 -5.102 12.180 1.00 61.22 104 ALA A C 1
ATOM 812 O O . ALA A 1 104 ? -15.890 -5.891 12.562 1.00 61.22 104 ALA A O 1
ATOM 813 N N . GLY A 1 105 ? -17.152 -5.068 10.906 1.00 69.00 105 GLY A N 1
ATOM 814 C CA . GLY A 1 105 ? -16.503 -5.846 9.842 1.00 69.00 105 GLY A CA 1
ATOM 815 C C . GLY A 1 105 ? -15.158 -5.236 9.407 1.00 69.00 105 GLY A C 1
ATOM 816 O O . GLY A 1 105 ? -14.842 -4.111 9.800 1.00 69.00 105 GLY A O 1
ATOM 817 N N . PRO A 1 106 ? -14.376 -5.906 8.536 1.00 75.31 106 PRO A N 1
ATOM 818 C CA . PRO A 1 106 ? -13.083 -5.399 8.050 1.00 75.31 106 PRO A CA 1
ATOM 819 C C . PRO A 1 106 ? -13.153 -3.984 7.460 1.00 75.31 106 PRO A C 1
ATOM 821 O O . PRO A 1 106 ? -12.258 -3.169 7.672 1.00 75.31 106 PRO A O 1
ATOM 824 N N . LEU A 1 107 ? -14.262 -3.650 6.793 1.00 76.44 107 LEU A N 1
ATOM 825 C CA . LEU A 1 107 ? -14.511 -2.308 6.266 1.00 76.44 107 LEU A CA 1
ATOM 826 C C . LEU A 1 107 ? -14.503 -1.225 7.360 1.00 76.44 107 LEU A C 1
ATOM 828 O O . LEU A 1 107 ? -14.123 -0.090 7.097 1.00 76.44 107 LEU A O 1
ATOM 832 N N . THR A 1 108 ? -14.905 -1.544 8.588 1.00 77.44 108 THR A N 1
ATOM 833 C CA . THR A 1 108 ? -14.931 -0.582 9.695 1.00 77.44 108 THR A CA 1
ATOM 834 C C . THR A 1 108 ? -13.522 -0.290 10.227 1.00 77.44 108 THR A C 1
ATOM 836 O O . THR A 1 108 ? -13.234 0.846 10.597 1.00 77.44 108 THR A O 1
ATOM 839 N N . TYR A 1 109 ? -12.632 -1.286 10.221 1.00 77.88 109 TYR A N 1
ATOM 840 C CA . TYR A 1 109 ? -11.255 -1.143 10.701 1.00 77.88 109 TYR A CA 1
ATOM 841 C C . TYR A 1 109 ? -10.321 -0.546 9.647 1.00 77.88 109 TYR A C 1
ATOM 843 O O . TYR A 1 109 ? -9.612 0.413 9.924 1.00 77.88 109 TYR A O 1
ATOM 851 N N . TYR A 1 110 ? -10.353 -1.077 8.425 1.00 81.62 110 TYR A N 1
ATOM 852 C CA . TYR A 1 110 ? -9.403 -0.711 7.368 1.00 81.62 110 TYR A CA 1
ATOM 853 C C . TYR A 1 110 ? -9.968 0.313 6.377 1.00 81.62 110 TYR A C 1
ATOM 855 O O . TYR A 1 110 ? -9.222 0.885 5.582 1.00 81.62 110 TYR A O 1
ATOM 863 N N . GLY A 1 111 ? -11.285 0.551 6.399 1.00 85.25 111 GLY A N 1
ATOM 864 C CA . GLY A 1 111 ? -11.943 1.589 5.610 1.00 85.25 111 GLY A CA 1
ATOM 865 C C . GLY A 1 111 ? -11.578 1.537 4.132 1.00 85.25 111 GLY A C 1
ATOM 866 O O . GLY A 1 111 ? -11.847 0.562 3.428 1.00 85.25 111 GLY A O 1
ATOM 867 N N . LYS A 1 112 ? -10.959 2.620 3.665 1.00 86.25 112 LYS A N 1
ATOM 868 C CA . LYS A 1 112 ? -10.585 2.823 2.268 1.00 86.25 112 LYS A CA 1
ATOM 869 C C . LYS A 1 112 ? -9.503 1.872 1.770 1.00 86.25 112 LYS A C 1
ATOM 871 O O . LYS A 1 112 ? -9.490 1.611 0.572 1.00 86.25 112 LYS A O 1
ATOM 876 N N . LEU A 1 113 ? -8.678 1.299 2.651 1.00 85.50 113 LEU A N 1
ATOM 877 C CA . LEU A 1 113 ? -7.694 0.282 2.264 1.00 85.50 113 LEU A CA 1
ATOM 878 C C . LEU A 1 113 ? -8.400 -0.992 1.798 1.00 85.50 113 LEU A C 1
ATOM 880 O O . LEU A 1 113 ? -8.110 -1.517 0.727 1.00 85.50 113 LEU A O 1
ATOM 884 N N . PHE A 1 114 ? -9.367 -1.454 2.594 1.00 86.38 114 PHE A N 1
ATOM 885 C CA . PHE A 1 114 ? -10.165 -2.631 2.266 1.00 86.38 114 PHE A CA 1
ATOM 886 C C . PHE A 1 114 ? -11.046 -2.377 1.040 1.00 86.38 114 PHE A C 1
ATOM 888 O O . PHE A 1 114 ? -11.071 -3.198 0.135 1.00 86.38 114 PHE A O 1
ATOM 895 N N . ASP A 1 115 ? -11.708 -1.216 0.969 1.00 87.12 115 ASP A N 1
ATOM 896 C CA . ASP A 1 115 ? -12.529 -0.812 -0.185 1.00 87.12 115 ASP A CA 1
ATOM 897 C C . ASP A 1 115 ? -11.714 -0.775 -1.491 1.00 87.12 115 ASP A C 1
ATOM 899 O O . ASP A 1 115 ? -12.193 -1.208 -2.538 1.00 87.12 115 ASP A O 1
ATOM 903 N N . TRP A 1 116 ? -10.473 -0.281 -1.432 1.00 87.75 116 TRP A N 1
ATOM 904 C CA . TRP A 1 116 ? -9.549 -0.302 -2.561 1.00 87.75 116 TRP A CA 1
ATOM 905 C C . TRP A 1 116 ? -9.185 -1.735 -2.944 1.00 87.75 116 TRP A C 1
ATOM 907 O O . TRP A 1 116 ? -9.433 -2.120 -4.079 1.00 87.75 116 TRP A O 1
ATOM 917 N N . LEU A 1 117 ? -8.692 -2.557 -2.017 1.00 85.75 117 LEU A N 1
ATOM 918 C CA . LEU A 1 117 ? -8.257 -3.921 -2.337 1.00 85.75 117 LEU A CA 1
ATOM 919 C C . LEU A 1 117 ? -9.400 -4.835 -2.795 1.00 85.75 117 LEU A C 1
ATOM 921 O O . LEU A 1 117 ? -9.198 -5.658 -3.686 1.00 85.75 117 LEU A O 1
ATOM 925 N N . ASP A 1 118 ? -10.603 -4.669 -2.253 1.00 82.06 118 ASP A N 1
ATOM 926 C CA . ASP A 1 118 ? -11.786 -5.440 -2.643 1.00 82.06 118 ASP A CA 1
ATOM 927 C C . ASP A 1 118 ? -12.277 -5.062 -4.052 1.00 82.06 118 ASP A C 1
ATOM 929 O O . ASP A 1 118 ? -12.571 -5.928 -4.876 1.00 82.06 118 ASP A O 1
ATOM 933 N N . ARG A 1 119 ? -12.299 -3.763 -4.387 1.00 76.50 119 ARG A N 1
ATOM 934 C CA . ARG A 1 119 ? -12.798 -3.297 -5.692 1.00 76.50 119 ARG A CA 1
ATOM 935 C C . ARG A 1 119 ? -11.751 -3.325 -6.796 1.00 76.50 119 ARG A C 1
ATOM 937 O O . ARG A 1 119 ? -12.076 -3.717 -7.915 1.00 76.50 119 ARG A O 1
ATOM 944 N N . TRP A 1 120 ? -10.530 -2.872 -6.516 1.00 69.19 120 TRP A N 1
ATOM 945 C CA . TRP A 1 120 ? -9.466 -2.772 -7.519 1.00 69.19 120 TRP A CA 1
ATOM 946 C C . TRP A 1 120 ? -8.880 -4.119 -7.895 1.00 69.19 120 TRP A C 1
ATOM 948 O O . TRP A 1 120 ? -8.524 -4.271 -9.057 1.00 69.19 120 TRP A O 1
ATOM 958 N N . SER A 1 121 ? -8.867 -5.108 -6.995 1.00 64.00 121 SER A N 1
ATOM 959 C CA . SER A 1 121 ? -8.343 -6.442 -7.325 1.00 64.00 121 SER A CA 1
ATOM 960 C C . SER A 1 121 ? -9.066 -7.136 -8.482 1.00 64.00 121 SER A C 1
ATOM 962 O O . SER A 1 121 ? -8.508 -8.052 -9.079 1.00 64.00 121 SER A O 1
ATOM 964 N N . ASN A 1 122 ? -10.269 -6.677 -8.843 1.00 68.06 122 ASN A N 1
ATOM 965 C CA . ASN A 1 122 ? -10.999 -7.162 -10.014 1.00 68.06 122 ASN A CA 1
ATOM 966 C C . ASN A 1 122 ? -10.528 -6.541 -11.341 1.00 68.06 122 ASN A C 1
ATOM 968 O O . ASN A 1 122 ? -10.826 -7.087 -12.400 1.00 68.06 122 ASN A O 1
ATOM 972 N N . ALA A 1 123 ? -9.842 -5.397 -11.301 1.00 72.06 123 ALA A N 1
ATOM 973 C CA . ALA A 1 123 ? -9.414 -4.649 -12.482 1.00 72.06 123 ALA A CA 1
ATOM 974 C C . ALA A 1 123 ? -7.890 -4.656 -12.668 1.00 72.06 123 ALA A C 1
ATOM 976 O O . ALA A 1 123 ? -7.415 -4.774 -13.794 1.00 72.06 123 ALA A O 1
ATOM 977 N N . ILE A 1 124 ? -7.137 -4.516 -11.576 1.00 71.75 124 ILE A N 1
ATOM 978 C CA . ILE A 1 124 ? -5.677 -4.420 -11.555 1.00 71.75 124 ILE A CA 1
ATOM 979 C C . ILE A 1 124 ? -5.196 -5.219 -10.350 1.00 71.75 124 ILE A C 1
ATOM 981 O O . ILE A 1 124 ? -5.719 -5.049 -9.250 1.00 71.75 124 ILE A O 1
ATOM 985 N N . ASP A 1 125 ? -4.218 -6.101 -10.552 1.00 82.19 125 ASP A N 1
ATOM 986 C CA . ASP A 1 125 ? -3.637 -6.864 -9.451 1.00 82.19 125 ASP A CA 1
ATOM 987 C C . ASP A 1 125 ? -2.897 -5.911 -8.495 1.00 82.19 125 ASP A C 1
ATOM 989 O O . ASP A 1 125 ? -1.854 -5.375 -8.881 1.00 82.19 125 ASP A O 1
ATOM 993 N N . PRO A 1 126 ? -3.386 -5.697 -7.257 1.00 82.81 126 PRO A N 1
ATOM 994 C CA . PRO A 1 126 ? -2.743 -4.807 -6.290 1.00 82.81 126 PRO A CA 1
ATOM 995 C C . PRO A 1 126 ? -1.412 -5.370 -5.774 1.00 82.81 126 PRO A C 1
ATOM 997 O O . PRO A 1 126 ? -0.708 -4.687 -5.035 1.00 82.81 126 PRO A O 1
ATOM 1000 N N . GLY A 1 127 ? -1.074 -6.611 -6.133 1.00 89.25 127 GLY A N 1
ATOM 1001 C CA . GLY A 1 127 ? 0.154 -7.267 -5.726 1.00 89.25 127 GLY A CA 1
ATOM 1002 C C . GLY A 1 127 ? 0.070 -7.870 -4.319 1.00 89.25 127 GLY A C 1
ATOM 1003 O O . GLY A 1 127 ? -1.023 -8.081 -3.773 1.00 89.25 127 GLY A O 1
ATOM 1004 N N . PRO A 1 128 ? 1.226 -8.166 -3.701 1.00 92.69 128 PRO A N 1
ATOM 1005 C CA . PRO A 1 128 ? 1.315 -8.968 -2.481 1.00 92.69 128 PRO A CA 1
ATOM 1006 C C . PRO A 1 128 ? 0.657 -8.315 -1.258 1.00 92.69 128 PRO A C 1
ATOM 1008 O O . PRO A 1 128 ? 0.267 -9.018 -0.326 1.00 92.69 128 PRO A O 1
ATOM 1011 N N . ILE A 1 129 ? 0.445 -6.993 -1.267 1.00 92.19 129 ILE A N 1
ATOM 1012 C CA . ILE A 1 129 ? -0.255 -6.278 -0.186 1.00 92.19 129 ILE A CA 1
ATOM 1013 C C . ILE A 1 129 ? -1.667 -6.824 0.078 1.00 92.19 129 ILE A C 1
ATOM 1015 O O . ILE A 1 129 ? -2.139 -6.791 1.214 1.00 92.19 129 ILE A O 1
ATOM 1019 N N . ARG A 1 130 ? -2.345 -7.364 -0.946 1.00 90.50 130 ARG A N 1
ATOM 1020 C CA . ARG A 1 130 ? -3.682 -7.952 -0.784 1.00 90.50 130 ARG A CA 1
ATOM 1021 C C . ARG A 1 130 ? -3.651 -9.172 0.120 1.00 90.50 130 ARG A C 1
ATOM 1023 O O . ARG A 1 130 ? -4.526 -9.326 0.970 1.00 90.50 130 ARG A O 1
ATOM 1030 N N . ASP A 1 131 ? -2.677 -10.043 -0.101 1.00 90.81 131 ASP A N 1
ATOM 1031 C CA . ASP A 1 131 ? -2.562 -11.275 0.664 1.00 90.81 131 ASP A CA 1
ATOM 1032 C C . ASP A 1 131 ? -2.074 -10.962 2.086 1.00 90.81 131 ASP A C 1
ATOM 1034 O O . ASP A 1 131 ? -2.631 -11.511 3.031 1.00 90.81 131 ASP A O 1
ATOM 1038 N N . ILE A 1 132 ? -1.200 -9.958 2.259 1.00 92.56 132 ILE A N 1
ATOM 1039 C CA . ILE A 1 132 ? -0.837 -9.431 3.588 1.00 92.56 132 ILE A CA 1
ATOM 1040 C C . ILE A 1 132 ? -2.076 -8.927 4.340 1.00 92.56 132 ILE A C 1
ATOM 1042 O O . ILE A 1 132 ? -2.284 -9.313 5.487 1.00 92.56 132 ILE A O 1
ATOM 1046 N N . LEU A 1 133 ? -2.943 -8.122 3.708 1.00 89.69 133 LEU A N 1
ATOM 1047 C CA . LEU A 1 133 ? -4.164 -7.649 4.371 1.00 89.69 133 LEU A CA 1
ATOM 1048 C C . LEU A 1 133 ? -5.092 -8.812 4.734 1.00 89.69 133 LEU A C 1
ATOM 1050 O O . LEU A 1 133 ? -5.679 -8.819 5.815 1.00 89.69 133 LEU A O 1
ATOM 1054 N N . ARG A 1 134 ? -5.248 -9.792 3.838 1.00 88.94 134 ARG A N 1
ATOM 1055 C CA . ARG A 1 134 ? -6.088 -10.966 4.097 1.00 88.94 134 ARG A CA 1
ATOM 1056 C C . ARG A 1 134 ? -5.576 -11.741 5.308 1.00 88.94 134 ARG A C 1
ATOM 1058 O O . ARG A 1 134 ? -6.366 -12.037 6.202 1.00 88.94 134 ARG A O 1
ATOM 1065 N N . ASP A 1 135 ? -4.282 -12.030 5.349 1.00 90.69 135 ASP A N 1
ATOM 1066 C CA . ASP A 1 135 ? -3.658 -12.753 6.454 1.00 90.69 135 ASP A CA 1
ATOM 1067 C C . ASP A 1 135 ? -3.763 -11.951 7.752 1.00 90.69 135 ASP A C 1
ATOM 1069 O O . ASP A 1 135 ? -4.114 -12.501 8.797 1.00 90.69 135 ASP A O 1
ATOM 1073 N N . HIS A 1 136 ? -3.561 -10.636 7.679 1.00 90.19 136 HIS A N 1
ATOM 1074 C CA . HIS A 1 136 ? -3.714 -9.734 8.811 1.00 90.19 136 HIS A CA 1
ATOM 1075 C C . HIS A 1 136 ? -5.149 -9.711 9.359 1.00 90.19 136 HIS A C 1
ATOM 1077 O O . HIS A 1 136 ? -5.324 -9.677 10.572 1.00 90.19 136 HIS A O 1
ATOM 1083 N N . ILE A 1 137 ? -6.177 -9.769 8.503 1.00 87.50 137 ILE A N 1
ATOM 1084 C CA . ILE A 1 137 ? -7.587 -9.883 8.920 1.00 87.50 137 ILE A CA 1
ATOM 1085 C C . ILE A 1 137 ? -7.858 -11.23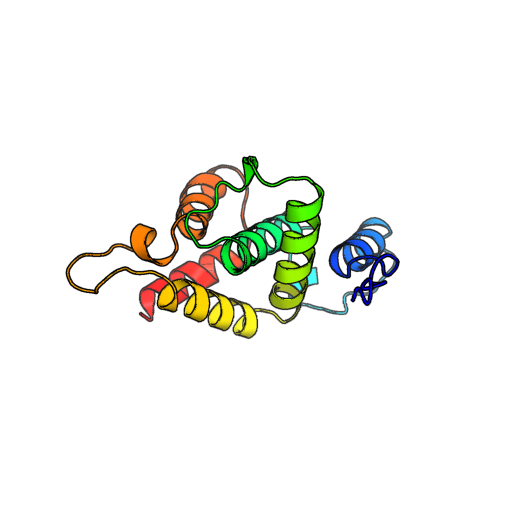0 9.599 1.00 87.50 137 ILE A C 1
ATOM 1087 O O . ILE A 1 137 ? -8.600 -11.274 10.569 1.00 87.50 137 ILE A O 1
ATOM 1091 N N . VAL A 1 138 ? -7.288 -12.332 9.105 1.00 86.94 138 VAL A N 1
ATOM 1092 C CA . VAL A 1 138 ? -7.515 -13.670 9.685 1.00 86.94 138 VAL A CA 1
ATOM 1093 C C . VAL A 1 138 ? -6.849 -13.821 11.058 1.00 86.94 138 VAL A C 1
ATOM 1095 O O . VAL A 1 138 ? -7.365 -14.541 11.911 1.00 86.94 138 VAL A O 1
ATOM 1098 N N . LYS A 1 139 ? -5.717 -13.145 11.289 1.00 85.31 139 LYS A N 1
ATOM 1099 C CA . LYS A 1 139 ? -4.983 -13.170 12.566 1.00 85.31 139 LYS A CA 1
ATOM 1100 C C . LYS A 1 139 ? -5.696 -12.422 13.712 1.00 85.31 139 LYS A C 1
ATOM 1102 O O . LYS A 1 139 ? -5.265 -12.559 14.857 1.00 85.31 139 LYS A O 1
ATOM 1107 N N . HIS A 1 140 ? -6.740 -11.637 13.433 1.00 76.94 140 HIS A N 1
ATOM 1108 C CA . HIS A 1 140 ? -7.174 -10.521 14.279 1.00 76.94 140 HIS A CA 1
ATOM 1109 C C . HIS A 1 140 ? -8.683 -10.389 14.460 1.00 76.94 140 HIS A C 1
ATOM 1111 O O . HIS A 1 140 ? -9.059 -9.881 15.546 1.00 76.94 140 HIS A O 1
#

Organism: NCBI:txid391626

Radius of gyration: 16.05 Å; chains: 1; bounding box: 41×48×36 Å

Secondary structure (DSSP, 8-state):
---------SPPHHHHHHHHHHTT-S----HHHHTS-HHHHHHHHHHHHHHHHH-TT--GGGS-HHHHHHHHHHHHHHHTT-HHHHHHHHHHHHHHS---TTS--HHHHHTHHHHHHHHHTTTS---THHHHHHHHHHT-

pLDDT: mean 83.72, std 14.44, range [39.47, 97.31]

Sequence (140 aa):
MAEGRDAEGAMPEYLKWLQDRVHFDQPCTNYWLDGQTIEQVLAASEMLGAILEHGHQVAIRKLSPSQTEEATNIGFLIYREGTNAIEEAMDIIRQTSPATAVQAGPLTYYGKLFDWLDRWSNAIDPGPIRDILRDHIVKH